Protein AF-A0A7C4J6F9-F1 (afdb_monomer_lite)

Radius of gyration: 10.42 Å; chains: 1; bounding box: 23×13×31 Å

Structure (mmCIF, N/CA/C/O backbone):
data_AF-A0A7C4J6F9-F1
#
_entry.id   AF-A0A7C4J6F9-F1
#
loop_
_atom_site.group_PDB
_atom_site.id
_atom_site.type_symbol
_atom_site.label_atom_id
_atom_site.label_alt_id
_atom_site.label_comp_id
_atom_site.label_asym_id
_at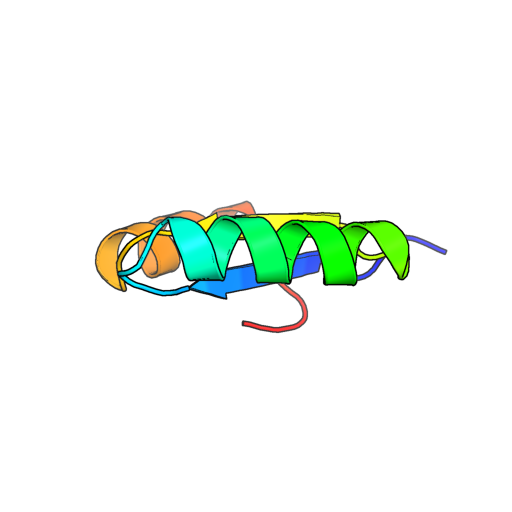om_site.label_entity_id
_atom_site.label_seq_id
_atom_site.pdbx_PDB_ins_code
_atom_site.Cartn_x
_atom_site.Cartn_y
_atom_site.Cartn_z
_atom_site.occupancy
_atom_site.B_iso_or_equiv
_atom_site.auth_seq_id
_atom_site.auth_comp_id
_atom_site.auth_asym_id
_atom_site.auth_atom_id
_atom_site.pdbx_PDB_model_num
ATOM 1 N N . MET A 1 1 ? -2.629 -1.944 -22.422 1.00 63.47 1 MET A N 1
ATOM 2 C CA . MET A 1 1 ? -3.239 -2.407 -21.156 1.00 63.47 1 MET A CA 1
ATOM 3 C C . MET A 1 1 ? -2.954 -1.368 -20.092 1.00 63.47 1 MET A C 1
ATOM 5 O O . MET A 1 1 ? -1.877 -0.787 -20.142 1.00 63.47 1 MET A O 1
ATOM 9 N N . MET A 1 2 ? -3.901 -1.111 -19.189 1.00 79.50 2 MET A N 1
ATOM 10 C CA . MET A 1 2 ? -3.620 -0.353 -17.964 1.00 79.50 2 MET A CA 1
ATOM 11 C C . MET A 1 2 ? -2.882 -1.267 -16.978 1.00 79.50 2 MET A C 1
ATOM 13 O O . MET A 1 2 ? -3.153 -2.468 -16.953 1.00 79.50 2 MET A O 1
ATOM 17 N N . ALA A 1 3 ? -1.925 -0.718 -16.230 1.00 89.62 3 ALA A N 1
ATOM 18 C CA . ALA A 1 3 ? -1.237 -1.452 -15.173 1.00 89.62 3 ALA A CA 1
ATOM 19 C C . ALA A 1 3 ? -2.230 -1.748 -14.031 1.00 89.62 3 ALA A C 1
ATOM 21 O O . ALA A 1 3 ? -2.958 -0.831 -13.647 1.00 89.62 3 ALA A O 1
ATOM 22 N N . PRO A 1 4 ? -2.289 -2.980 -13.489 1.00 96.81 4 PRO A N 1
ATOM 23 C CA . PRO A 1 4 ? -3.119 -3.261 -12.322 1.00 96.81 4 PRO A CA 1
ATOM 24 C C . PRO A 1 4 ? -2.685 -2.407 -11.129 1.00 96.81 4 PRO A C 1
ATOM 26 O O . PRO A 1 4 ? -1.485 -2.189 -10.915 1.00 96.81 4 PRO A O 1
ATOM 29 N N . ARG A 1 5 ? -3.665 -1.937 -10.361 1.00 98.25 5 ARG A N 1
ATOM 30 C CA . ARG A 1 5 ? -3.480 -1.049 -9.213 1.00 98.25 5 ARG A CA 1
ATOM 31 C C . ARG A 1 5 ? -3.423 -1.868 -7.935 1.00 98.25 5 ARG A C 1
ATOM 33 O O . ARG A 1 5 ? -4.379 -2.571 -7.616 1.00 98.25 5 ARG A O 1
ATOM 40 N N . ILE A 1 6 ? -2.328 -1.756 -7.193 1.00 98.38 6 ILE A N 1
ATOM 41 C CA . ILE A 1 6 ? -2.126 -2.471 -5.928 1.00 98.38 6 ILE A CA 1
ATOM 42 C C . ILE A 1 6 ? -2.033 -1.465 -4.783 1.00 98.38 6 ILE A C 1
ATOM 44 O O . ILE A 1 6 ? -1.264 -0.507 -4.870 1.00 98.38 6 ILE A O 1
ATOM 48 N N . LEU A 1 7 ? -2.785 -1.683 -3.704 1.00 98.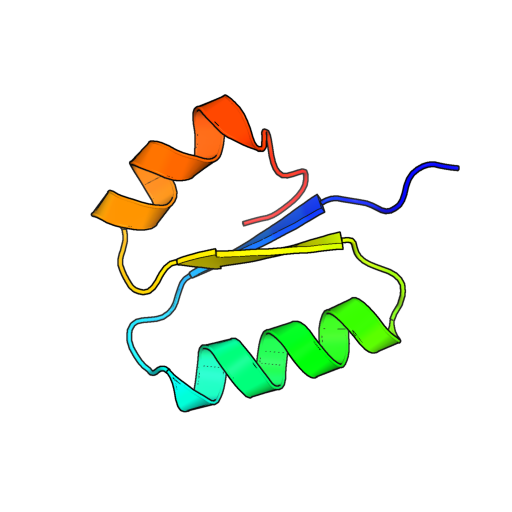50 7 LEU A N 1
ATOM 49 C CA . LEU A 1 7 ? -2.687 -0.903 -2.469 1.00 98.50 7 LEU A CA 1
ATOM 50 C C . LEU A 1 7 ? -1.929 -1.704 -1.406 1.00 98.50 7 LEU A C 1
ATOM 52 O O . LEU A 1 7 ? -2.498 -2.583 -0.783 1.00 98.50 7 LEU A O 1
ATOM 56 N N . VAL A 1 8 ? -0.666 -1.363 -1.161 1.00 98.38 8 VAL A N 1
ATOM 57 C CA . VAL A 1 8 ? 0.135 -1.993 -0.101 1.00 98.38 8 VAL A CA 1
ATOM 58 C C . VAL A 1 8 ? -0.228 -1.382 1.252 1.00 98.38 8 VAL A C 1
ATOM 60 O O . VAL A 1 8 ? -0.142 -0.159 1.411 1.00 98.38 8 VAL A O 1
ATOM 63 N N . VAL A 1 9 ? -0.583 -2.226 2.223 1.00 98.19 9 VAL A N 1
ATOM 64 C CA . VAL A 1 9 ? -0.937 -1.819 3.591 1.00 98.19 9 VAL A CA 1
ATOM 65 C C . VAL A 1 9 ? -0.060 -2.553 4.600 1.00 98.19 9 VAL A C 1
ATOM 67 O O . VAL A 1 9 ? -0.137 -3.772 4.708 1.00 98.19 9 VAL A O 1
ATOM 70 N N . ASP A 1 10 ? 0.753 -1.809 5.342 1.00 98.25 10 ASP A N 1
ATOM 71 C CA . ASP A 1 10 ? 1.619 -2.326 6.410 1.00 98.25 10 ASP A CA 1
ATOM 72 C C . ASP A 1 10 ? 1.909 -1.179 7.396 1.00 98.25 10 ASP A C 1
ATOM 74 O O . ASP A 1 10 ? 1.858 -0.021 6.990 1.00 98.25 10 ASP A O 1
ATOM 78 N N . ASP A 1 11 ? 2.160 -1.436 8.678 1.00 97.75 11 ASP A N 1
ATOM 79 C CA . ASP A 1 11 ? 2.517 -0.390 9.648 1.00 97.75 11 ASP A CA 1
ATOM 80 C C . ASP A 1 11 ? 4.024 -0.067 9.652 1.00 97.75 11 ASP A C 1
ATOM 82 O O . ASP A 1 11 ? 4.428 1.020 10.085 1.00 97.75 11 ASP A O 1
ATOM 86 N N . ASP A 1 12 ? 4.859 -0.945 9.093 1.00 98.50 12 ASP A N 1
ATOM 87 C CA . ASP A 1 12 ? 6.287 -0.719 8.902 1.00 98.50 12 ASP A CA 1
ATOM 88 C C . ASP A 1 12 ? 6.577 -0.010 7.567 1.00 98.50 12 ASP A C 1
ATOM 90 O O . ASP A 1 12 ? 6.480 -0.557 6.462 1.00 98.50 12 ASP A O 1
ATOM 94 N N . GLN A 1 13 ? 7.044 1.234 7.671 1.00 97.38 13 GLN A N 1
ATOM 95 C CA . GLN A 1 13 ? 7.431 2.058 6.525 1.00 97.38 13 GLN A CA 1
ATOM 96 C C . GLN A 1 13 ? 8.484 1.396 5.628 1.00 97.38 13 GLN A C 1
ATOM 98 O O . GLN A 1 13 ? 8.450 1.581 4.410 1.00 97.38 13 GLN A O 1
ATOM 103 N N . ILE A 1 14 ? 9.424 0.633 6.186 1.00 98.25 14 ILE A N 1
ATOM 104 C CA . ILE A 1 14 ? 10.470 -0.045 5.412 1.00 98.25 14 ILE A CA 1
ATOM 105 C C . ILE A 1 14 ? 9.837 -1.117 4.522 1.00 98.25 14 ILE A C 1
ATOM 107 O O . ILE A 1 14 ? 10.151 -1.179 3.328 1.00 98.25 14 ILE A O 1
ATOM 111 N N . ILE A 1 15 ? 8.908 -1.905 5.065 1.00 98.25 15 ILE A N 1
ATOM 112 C CA . ILE A 1 15 ? 8.190 -2.945 4.319 1.00 98.25 15 ILE A CA 1
ATOM 113 C C . ILE A 1 15 ? 7.353 -2.330 3.199 1.00 98.25 15 ILE A C 1
ATOM 115 O O . ILE A 1 15 ? 7.442 -2.794 2.056 1.00 98.25 15 ILE A O 1
ATOM 119 N N . ILE A 1 16 ? 6.636 -1.233 3.467 1.00 98.25 16 ILE A N 1
ATOM 120 C CA . ILE A 1 16 ? 5.897 -0.487 2.435 1.00 98.25 16 ILE A CA 1
ATOM 121 C C . ILE A 1 16 ? 6.827 -0.078 1.283 1.00 98.25 16 ILE A C 1
ATOM 123 O O . ILE A 1 16 ? 6.494 -0.275 0.110 1.00 98.25 16 ILE A O 1
ATOM 127 N N . GLN A 1 17 ? 7.989 0.519 1.581 1.00 98.25 17 GLN A N 1
ATOM 128 C CA . GLN A 1 17 ? 8.896 1.014 0.538 1.00 98.25 17 GLN A CA 1
ATOM 129 C C . GLN A 1 17 ? 9.503 -0.122 -0.290 1.00 98.25 17 GLN A C 1
ATOM 131 O O . GLN A 1 17 ? 9.562 -0.007 -1.518 1.00 98.25 17 GLN A O 1
ATOM 136 N N . ILE A 1 18 ? 9.938 -1.211 0.352 1.00 98.50 18 ILE A N 1
ATOM 137 C CA . ILE A 1 18 ? 10.512 -2.374 -0.339 1.00 98.50 18 ILE A CA 1
ATOM 138 C C . ILE A 1 18 ? 9.457 -3.020 -1.238 1.00 98.50 18 ILE A C 1
ATOM 140 O O . ILE A 1 18 ? 9.705 -3.211 -2.430 1.00 98.50 18 ILE A O 1
ATOM 144 N N . THR A 1 19 ? 8.272 -3.294 -0.695 1.00 98.44 19 THR A N 1
ATOM 145 C CA . THR A 1 19 ? 7.179 -3.953 -1.421 1.00 98.44 19 THR A CA 1
ATOM 146 C C . THR A 1 19 ? 6.738 -3.115 -2.612 1.00 98.44 19 THR A C 1
ATOM 148 O O . THR A 1 19 ? 6.665 -3.619 -3.734 1.00 98.44 19 THR A O 1
ATOM 151 N N . ALA A 1 20 ? 6.548 -1.808 -2.414 1.00 98.31 20 ALA A N 1
ATOM 152 C CA . ALA A 1 20 ? 6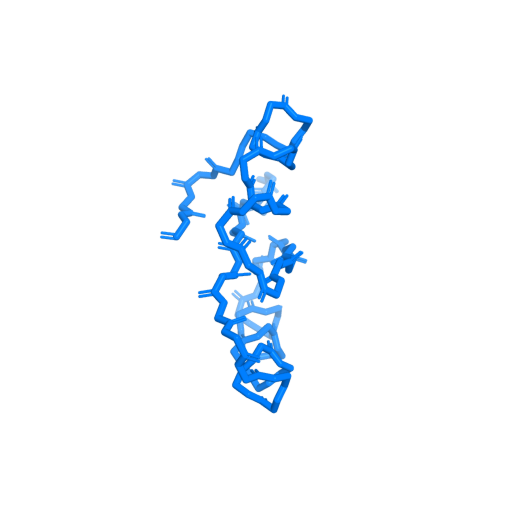.179 -0.924 -3.507 1.00 98.31 20 ALA A CA 1
ATOM 153 C C . ALA A 1 20 ? 7.253 -0.856 -4.591 1.00 98.31 20 ALA A C 1
ATOM 155 O O . ALA A 1 20 ? 6.925 -0.916 -5.769 1.00 98.31 20 ALA A O 1
ATOM 156 N N . ARG A 1 21 ? 8.538 -0.799 -4.223 1.00 98.50 21 ARG A N 1
ATOM 157 C CA . A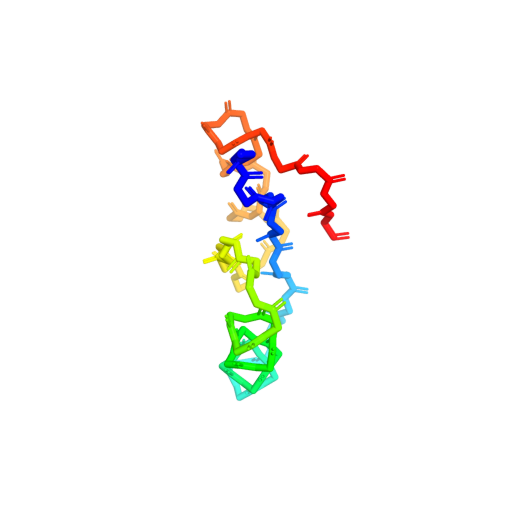RG A 1 21 ? 9.626 -0.797 -5.207 1.00 98.50 21 ARG A CA 1
ATOM 158 C C . ARG A 1 21 ? 9.629 -2.068 -6.060 1.00 98.50 21 ARG A C 1
ATOM 160 O O . ARG A 1 21 ? 9.818 -1.969 -7.270 1.00 98.50 21 ARG A O 1
ATOM 167 N N . VAL A 1 22 ? 9.426 -3.235 -5.448 1.00 98.56 22 VAL A N 1
ATOM 168 C CA . VAL A 1 22 ? 9.379 -4.525 -6.157 1.00 98.56 22 VAL A CA 1
ATOM 169 C C . VAL A 1 22 ? 8.182 -4.581 -7.108 1.00 98.56 22 VAL A C 1
ATOM 171 O O . VAL A 1 22 ? 8.353 -4.895 -8.283 1.00 98.56 22 VAL A O 1
ATOM 174 N N . LEU A 1 23 ? 6.987 -4.225 -6.635 1.00 98.38 23 LEU A N 1
ATOM 175 C CA . LEU A 1 23 ? 5.767 -4.256 -7.444 1.00 98.38 23 LEU A CA 1
ATOM 176 C C . LEU A 1 23 ? 5.793 -3.217 -8.576 1.00 98.38 23 LEU A C 1
ATOM 178 O O . LEU A 1 23 ? 5.443 -3.533 -9.711 1.00 98.38 23 LEU A O 1
ATOM 182 N N . THR A 1 24 ? 6.288 -2.005 -8.320 1.00 98.12 24 THR A N 1
ATOM 183 C CA . THR A 1 24 ? 6.466 -1.000 -9.376 1.00 98.12 24 THR A CA 1
ATOM 184 C C . THR A 1 24 ? 7.461 -1.479 -10.434 1.00 98.12 24 THR A C 1
ATOM 186 O O . THR A 1 24 ? 7.199 -1.329 -11.625 1.00 98.12 24 THR A O 1
ATOM 189 N N . ALA A 1 25 ? 8.572 -2.115 -10.039 1.00 98.12 25 ALA A N 1
ATOM 190 C CA . ALA A 1 25 ? 9.525 -2.699 -10.990 1.00 98.12 25 ALA A CA 1
ATOM 191 C C . ALA A 1 25 ? 8.924 -3.857 -11.811 1.00 98.12 25 ALA A C 1
ATOM 193 O O . ALA A 1 25 ? 9.349 -4.085 -12.941 1.00 98.12 25 ALA A O 1
ATOM 194 N N . ALA A 1 26 ? 7.924 -4.556 -11.269 1.00 97.62 26 ALA A N 1
ATOM 195 C CA . ALA A 1 26 ? 7.158 -5.585 -11.970 1.00 97.62 26 ALA A CA 1
ATOM 196 C C . ALA A 1 26 ? 6.058 -5.021 -12.898 1.00 97.62 26 ALA A C 1
ATOM 198 O O . ALA A 1 26 ? 5.392 -5.794 -13.584 1.00 97.62 26 ALA A O 1
ATOM 199 N N . GLY A 1 27 ? 5.883 -3.694 -12.958 1.00 97.62 27 GLY A N 1
ATOM 200 C CA . GLY A 1 27 ? 4.954 -3.024 -13.872 1.00 97.62 27 GLY A CA 1
ATOM 201 C C . GLY A 1 27 ? 3.574 -2.711 -13.289 1.00 97.62 27 GLY A C 1
ATOM 202 O O . GLY A 1 27 ? 2.676 -2.362 -14.054 1.00 97.62 27 GLY A O 1
ATOM 203 N N . TYR A 1 28 ? 3.392 -2.819 -11.970 1.00 98.50 28 TYR A N 1
ATOM 204 C CA . TYR A 1 28 ? 2.152 -2.431 -11.293 1.00 98.50 28 TYR A CA 1
ATOM 205 C C . TYR A 1 28 ? 2.127 -0.940 -10.945 1.00 98.50 28 TYR A C 1
ATOM 207 O O . TYR A 1 28 ? 3.161 -0.331 -10.650 1.00 98.50 28 TYR A O 1
ATOM 215 N N . GLU A 1 29 ? 0.928 -0.364 -10.903 1.00 98.12 29 GLU A N 1
ATOM 216 C CA . GLU A 1 29 ? 0.702 0.948 -10.303 1.00 98.12 29 GLU A CA 1
ATOM 217 C C . GLU A 1 29 ? 0.475 0.753 -8.800 1.00 98.12 29 GLU A C 1
ATOM 219 O O . GLU A 1 29 ? -0.459 0.066 -8.391 1.00 98.12 29 GLU A O 1
ATOM 224 N N . VAL A 1 30 ? 1.361 1.301 -7.965 1.00 98.25 30 VAL A N 1
ATOM 225 C CA . VAL A 1 30 ? 1.378 0.978 -6.533 1.00 98.25 30 VAL A CA 1
ATOM 226 C C . VAL A 1 30 ? 1.018 2.183 -5.682 1.00 98.25 30 VAL A C 1
ATOM 228 O O . VAL A 1 30 ? 1.650 3.238 -5.758 1.00 98.25 30 VAL A O 1
ATOM 231 N N . PHE A 1 31 ? 0.060 1.969 -4.794 1.00 98.25 31 PHE A N 1
ATOM 232 C CA . PHE A 1 31 ? -0.369 2.884 -3.754 1.00 98.25 31 PHE A CA 1
ATOM 233 C C . PHE A 1 31 ? -0.011 2.313 -2.382 1.00 98.25 31 PHE A C 1
ATOM 235 O O . PHE A 1 31 ? 0.261 1.123 -2.236 1.00 98.25 31 PHE A O 1
ATOM 242 N N . LYS A 1 32 ? 0.042 3.180 -1.374 1.00 98.25 32 LYS A N 1
ATOM 243 C CA . LYS A 1 32 ? 0.569 2.857 -0.045 1.00 98.25 32 LYS A CA 1
ATOM 244 C C . LYS A 1 32 ? -0.390 3.359 1.024 1.00 98.25 32 LYS A C 1
ATOM 246 O O . LYS A 1 32 ? -0.939 4.448 0.864 1.00 98.25 32 LYS A O 1
ATOM 251 N N . ALA A 1 33 ? -0.522 2.609 2.107 1.00 98.06 33 ALA A N 1
ATOM 252 C CA . ALA A 1 33 ? -1.145 3.047 3.346 1.00 98.06 33 ALA A CA 1
ATOM 253 C C . ALA A 1 33 ? -0.369 2.483 4.542 1.00 98.06 33 ALA A C 1
ATOM 255 O O . ALA A 1 33 ? 0.058 1.332 4.512 1.00 98.06 33 ALA A O 1
ATOM 256 N N . ALA A 1 34 ? -0.206 3.285 5.593 1.00 97.69 34 ALA A N 1
ATOM 257 C CA . ALA A 1 34 ? 0.501 2.904 6.816 1.00 97.69 34 ALA A CA 1
ATOM 258 C C . ALA A 1 34 ? -0.432 2.356 7.915 1.00 97.69 34 ALA A C 1
ATOM 260 O O . ALA A 1 34 ? -0.024 2.125 9.049 1.00 97.69 34 ALA A O 1
ATOM 261 N N . SER A 1 35 ? -1.731 2.251 7.621 1.00 97.81 35 SER A N 1
ATOM 262 C CA . SER A 1 35 ? -2.744 1.754 8.551 1.00 97.81 35 SER A CA 1
ATOM 263 C C . SER A 1 35 ? -4.004 1.319 7.809 1.00 97.81 35 SER A C 1
ATOM 265 O O . SER A 1 35 ? -4.274 1.774 6.696 1.00 97.81 35 SER A O 1
ATOM 267 N N . GLY A 1 36 ? -4.836 0.507 8.465 1.00 97.38 36 GLY A N 1
ATOM 268 C CA . GLY A 1 36 ? -6.149 0.138 7.931 1.00 97.38 36 GLY A CA 1
ATOM 269 C C . GLY A 1 36 ? -7.079 1.340 7.724 1.00 97.38 36 GLY A C 1
ATOM 270 O O . GLY A 1 36 ? -7.830 1.367 6.757 1.00 97.38 36 GLY A O 1
ATOM 271 N N . ALA A 1 37 ? -7.005 2.365 8.581 1.00 97.81 37 ALA A N 1
ATOM 272 C CA . ALA A 1 37 ? -7.830 3.566 8.439 1.00 97.81 37 ALA A CA 1
ATOM 273 C C . ALA A 1 37 ? -7.466 4.364 7.177 1.00 97.81 37 ALA A C 1
ATOM 275 O O . ALA A 1 37 ? -8.348 4.760 6.419 1.00 97.81 37 ALA A O 1
ATOM 276 N N . GLU A 1 38 ? -6.169 4.546 6.922 1.00 97.44 38 GLU A N 1
ATOM 277 C CA . GLU A 1 38 ? -5.687 5.171 5.688 1.00 97.44 38 GLU A CA 1
ATOM 278 C C . GLU A 1 38 ? -6.023 4.313 4.459 1.00 97.44 38 GLU A C 1
ATOM 280 O O . GLU A 1 38 ? -6.438 4.842 3.429 1.00 97.44 38 GLU A O 1
ATOM 285 N N . ALA A 1 39 ? -5.896 2.987 4.565 1.00 97.81 39 ALA A N 1
ATOM 286 C CA . ALA A 1 39 ? -6.251 2.078 3.482 1.00 97.81 39 ALA A CA 1
ATOM 287 C C . ALA A 1 39 ? -7.735 2.201 3.109 1.00 97.81 39 ALA A C 1
ATOM 289 O O . ALA A 1 39 ? -8.056 2.378 1.938 1.00 97.81 39 ALA A O 1
ATOM 290 N N . LEU A 1 40 ? -8.632 2.191 4.101 1.00 97.62 40 LEU A N 1
ATOM 291 C CA . LEU A 1 40 ? -10.073 2.347 3.890 1.00 97.62 40 LEU A CA 1
ATOM 292 C C . LEU A 1 40 ? -10.425 3.679 3.217 1.00 97.62 40 LEU A C 1
ATOM 294 O O . LEU A 1 40 ? -11.245 3.686 2.308 1.00 97.62 40 LEU A O 1
ATOM 298 N N . GLN A 1 41 ? -9.775 4.784 3.600 1.00 96.56 41 GLN A N 1
ATOM 299 C CA . GLN A 1 41 ? -9.971 6.087 2.942 1.00 96.56 41 GLN A CA 1
ATOM 300 C C . GLN A 1 41 ? -9.566 6.057 1.463 1.00 96.56 41 GLN A C 1
ATOM 302 O O . GLN A 1 41 ? -10.197 6.691 0.623 1.00 96.56 41 GLN A O 1
ATOM 307 N N . ARG A 1 42 ? -8.517 5.300 1.143 1.00 96.06 42 ARG A N 1
ATOM 308 C CA . ARG A 1 42 ? -7.934 5.228 -0.196 1.00 96.06 42 ARG A CA 1
ATOM 309 C C . ARG A 1 42 ? -8.649 4.251 -1.135 1.00 96.06 42 ARG A C 1
ATOM 311 O O . ARG A 1 42 ? -8.581 4.436 -2.348 1.00 96.06 42 ARG A O 1
ATOM 318 N N . ILE A 1 43 ? -9.315 3.215 -0.616 1.00 97.06 43 ILE A N 1
ATOM 319 C CA . ILE A 1 43 ? -9.959 2.167 -1.433 1.00 97.06 43 ILE A CA 1
ATOM 320 C C . ILE A 1 43 ? -10.988 2.751 -2.406 1.00 97.06 43 ILE A C 1
ATOM 322 O O . ILE A 1 43 ? -10.988 2.371 -3.577 1.00 97.06 43 ILE A O 1
ATOM 326 N N . ASP A 1 44 ? -11.824 3.687 -1.957 1.00 93.25 44 ASP A N 1
ATOM 327 C CA . ASP A 1 44 ? -12.895 4.249 -2.788 1.00 93.25 44 ASP A CA 1
ATOM 328 C C . ASP A 1 44 ? -12.364 5.149 -3.913 1.00 93.25 44 ASP A C 1
ATOM 330 O O . ASP A 1 44 ? -12.921 5.172 -5.017 1.00 93.25 44 ASP A O 1
ATOM 334 N N . GLU 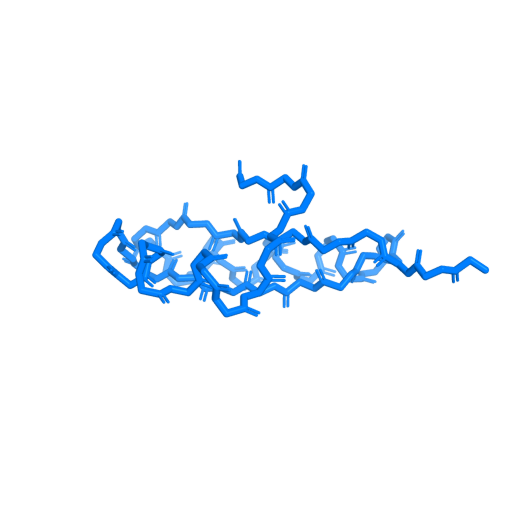A 1 45 ? -11.260 5.852 -3.652 1.00 94.31 45 GLU A N 1
ATOM 335 C CA . GLU A 1 45 ? -10.596 6.741 -4.608 1.00 94.31 45 GLU A CA 1
ATOM 336 C C . GLU A 1 45 ? -9.794 5.951 -5.647 1.00 94.31 45 GLU A C 1
ATOM 338 O O . GLU A 1 45 ? -9.874 6.209 -6.850 1.00 94.31 45 GLU A O 1
ATOM 343 N N . ILE A 1 46 ? -9.027 4.961 -5.185 1.00 96.25 46 ILE A N 1
ATOM 344 C CA . ILE A 1 46 ? -8.080 4.215 -6.016 1.00 96.25 46 ILE A CA 1
ATOM 345 C C . ILE A 1 46 ? -8.771 3.063 -6.735 1.00 96.25 46 ILE A C 1
ATOM 347 O O . ILE A 1 46 ? -8.428 2.788 -7.879 1.00 96.25 46 ILE A O 1
ATOM 351 N N . ARG A 1 47 ? -9.739 2.387 -6.107 1.00 96.44 47 ARG A N 1
ATOM 352 C CA . ARG A 1 47 ? -10.328 1.117 -6.574 1.00 96.44 47 ARG A CA 1
ATOM 353 C C . A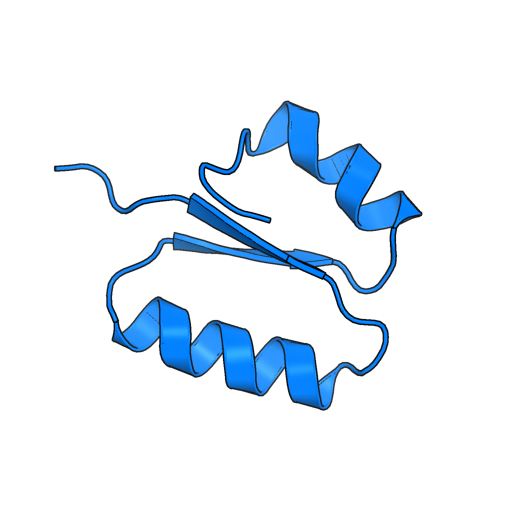RG A 1 47 ? -9.255 0.081 -6.953 1.00 96.44 47 ARG A C 1
ATOM 355 O O . ARG A 1 47 ? -9.156 -0.282 -8.127 1.00 96.44 47 ARG A O 1
ATOM 362 N N . PRO A 1 48 ? -8.410 -0.344 -5.999 1.00 98.00 48 PRO A N 1
ATOM 363 C CA . PRO A 1 48 ? -7.327 -1.278 -6.284 1.00 98.00 48 PRO A CA 1
ATOM 364 C C . PRO A 1 48 ? -7.863 -2.630 -6.777 1.00 98.00 48 PRO A C 1
ATOM 366 O O . PRO A 1 48 ? -8.926 -3.081 -6.353 1.00 98.00 48 PRO A O 1
ATOM 369 N N . ASP A 1 49 ? -7.104 -3.279 -7.654 1.00 98.06 49 ASP A N 1
ATOM 370 C CA . ASP A 1 49 ? -7.379 -4.636 -8.140 1.00 98.06 49 ASP A CA 1
ATOM 371 C C . ASP A 1 49 ? -6.910 -5.700 -7.126 1.00 98.06 49 ASP A C 1
ATOM 373 O O . ASP A 1 49 ? -7.405 -6.827 -7.123 1.00 98.06 49 ASP A O 1
ATOM 377 N N . LEU A 1 50 ? -5.961 -5.327 -6.258 1.00 97.69 50 LEU A N 1
ATOM 378 C CA . LEU A 1 50 ? -5.434 -6.118 -5.147 1.00 97.69 50 LEU A CA 1
ATOM 379 C C . LEU A 1 50 ? -5.056 -5.193 -3.978 1.00 97.69 50 LEU A C 1
ATOM 381 O O . LEU A 1 50 ? -4.507 -4.109 -4.193 1.00 97.69 50 LEU A O 1
ATOM 385 N N . ILE A 1 51 ? -5.325 -5.642 -2.755 1.00 96.75 51 ILE A N 1
ATOM 386 C CA . ILE A 1 51 ? -4.889 -5.010 -1.502 1.00 96.75 51 ILE A CA 1
ATOM 387 C C . ILE A 1 51 ? -3.968 -6.001 -0.799 1.00 96.75 51 ILE A C 1
ATOM 389 O O . ILE A 1 51 ? -4.425 -7.153 -0.618 1.00 96.75 51 ILE A O 1
#

pLDDT: mean 96.5, std 5.51, range [63.47, 98.56]

Secondary structure (DSSP, 8-state):
-PPPEEEEE-S-HHHHHHHHHHHHHTT-EEEEESSHHHHHHHHHHH--SB-

Sequence (51 aa):
MMAPRILVVDDDQIIIQITARVLTAAGYEVFKAASGAEALQRIDEIRPDLI

Foldseek 3Di:
DDAAEEEDEALDPVCQVVVQVVVVVVVHHYHYDNHPVRVVVCCVVRVGPYD